Protein AF-A0A821Q6I7-F1 (afdb_monomer)

Mean predicted aligned error: 8.5 Å

Radius of gyration: 22.09 Å; Cα contacts (8 Å, |Δi|>4): 14; chains: 1; bounding box: 64×41×41 Å

Foldseek 3Di:
DDDDPDDDDDDPVRVVVVVVVVVVVVVVVCVVDPVSVVVVVVVVVVPVVVCVVVVVDDDCVRDDPVRVVVVVVVVVVVVVVVVVVVVVVVVVVVVVD

Solvent-accessible surface area (backbone atoms only — not comparable to full-atom values): 5737 Å² total; per-residue (Å²): 133,84,82,78,79,78,77,80,84,73,51,75,63,58,50,51,49,53,51,49,53,52,52,52,55,52,51,51,57,34,65,74,34,70,67,50,34,52,54,50,51,56,54,57,64,50,49,58,58,55,33,38,77,69,66,77,44,73,55,76,90,75,40,53,74,69,54,48,50,56,51,51,53,50,49,54,51,52,54,51,51,50,54,52,52,50,49,53,52,52,53,53,57,60,76,76,107

Structure (mmCIF, N/CA/C/O backbone):
data_AF-A0A821Q6I7-F1
#
_entry.id   AF-A0A821Q6I7-F1
#
loop_
_atom_site.group_PDB
_atom_site.id
_atom_site.type_symbol
_atom_site.label_atom_id
_atom_site.label_alt_id
_atom_site.label_comp_id
_atom_site.label_asym_id
_atom_site.label_entity_id
_atom_site.label_seq_id
_atom_site.pdbx_PDB_ins_code
_atom_site.Cartn_x
_atom_site.Cartn_y
_atom_site.Cartn_z
_atom_site.occupancy
_atom_site.B_iso_or_equiv
_atom_site.auth_seq_id
_atom_site.auth_comp_id
_atom_site.auth_asym_id
_atom_site.auth_atom_id
_atom_site.pdbx_PDB_model_num
ATOM 1 N N . MET A 1 1 ? 46.746 -13.603 -16.346 1.00 54.12 1 MET A N 1
ATOM 2 C CA . MET A 1 1 ? 45.362 -13.401 -15.854 1.00 54.12 1 MET A CA 1
ATOM 3 C C . MET A 1 1 ? 45.147 -11.918 -15.589 1.00 54.12 1 MET A C 1
ATOM 5 O O . MET A 1 1 ? 45.905 -11.350 -14.816 1.00 54.12 1 MET A O 1
ATOM 9 N N . LEU A 1 2 ? 44.180 -11.271 -16.249 1.00 63.78 2 LEU A N 1
ATOM 10 C CA . LEU A 1 2 ? 43.877 -9.855 -15.997 1.00 63.78 2 LEU A CA 1
ATOM 11 C C . LEU A 1 2 ? 43.203 -9.701 -14.621 1.00 63.78 2 LEU A C 1
ATOM 13 O O . LEU A 1 2 ? 42.296 -10.480 -14.313 1.00 63.78 2 LEU A O 1
ATOM 17 N N . PRO A 1 3 ? 43.601 -8.721 -13.791 1.00 64.19 3 PRO A N 1
ATOM 18 C CA . PRO A 1 3 ? 42.985 -8.524 -12.488 1.00 64.19 3 PRO A CA 1
ATOM 19 C C . PRO A 1 3 ? 41.506 -8.151 -12.656 1.00 64.19 3 PRO A C 1
ATOM 21 O O . PRO A 1 3 ? 41.152 -7.171 -13.314 1.00 64.19 3 PRO A O 1
ATOM 24 N N . SER A 1 4 ? 40.628 -8.951 -12.046 1.00 69.50 4 SER A N 1
ATOM 25 C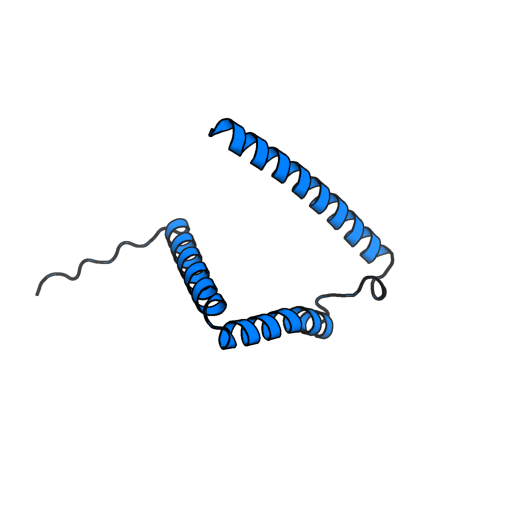 CA . SER A 1 4 ? 39.186 -8.700 -11.986 1.00 69.50 4 SER A CA 1
ATOM 26 C C . SER A 1 4 ? 38.924 -7.332 -11.347 1.00 69.50 4 SER A C 1
ATOM 28 O O . SER A 1 4 ? 39.133 -7.151 -10.144 1.00 69.50 4 SER A O 1
ATOM 30 N N . LYS A 1 5 ? 38.434 -6.366 -12.136 1.00 70.44 5 LYS A N 1
ATOM 31 C CA . LYS A 1 5 ? 38.051 -5.028 -11.658 1.00 70.44 5 LYS A CA 1
ATOM 32 C C . LYS A 1 5 ? 37.045 -5.160 -10.504 1.00 70.44 5 LYS A C 1
ATOM 34 O O . LYS A 1 5 ? 35.909 -5.591 -10.708 1.00 70.44 5 LYS A O 1
ATOM 39 N N . LYS A 1 6 ? 37.449 -4.787 -9.281 1.00 70.44 6 LYS A N 1
ATOM 40 C CA . LYS A 1 6 ? 36.558 -4.754 -8.108 1.00 70.44 6 LYS A CA 1
ATOM 41 C C . LYS A 1 6 ? 35.390 -3.805 -8.406 1.00 70.44 6 LYS A C 1
ATOM 43 O O . LYS A 1 6 ? 35.600 -2.627 -8.681 1.00 70.44 6 LYS A O 1
ATOM 48 N N . LYS A 1 7 ? 34.153 -4.314 -8.378 1.00 73.00 7 LYS A N 1
ATOM 49 C CA . LYS A 1 7 ? 32.948 -3.507 -8.635 1.00 73.00 7 LYS A CA 1
ATOM 50 C C . LYS A 1 7 ? 32.819 -2.414 -7.567 1.00 73.00 7 LYS A C 1
ATOM 52 O O . LYS A 1 7 ? 32.909 -2.708 -6.374 1.00 73.00 7 LYS A O 1
ATOM 57 N N . ARG A 1 8 ? 32.579 -1.167 -7.993 1.00 82.25 8 ARG A N 1
ATOM 58 C CA . ARG A 1 8 ? 32.328 -0.028 -7.094 1.00 82.25 8 ARG A CA 1
ATOM 59 C C . ARG A 1 8 ? 31.138 -0.340 -6.180 1.00 82.25 8 ARG A C 1
ATOM 61 O O . ARG A 1 8 ? 30.103 -0.811 -6.655 1.00 82.25 8 ARG A O 1
ATOM 68 N N . LYS A 1 9 ? 31.273 -0.062 -4.878 1.00 83.81 9 LYS A N 1
ATOM 69 C CA . LYS A 1 9 ? 30.138 -0.104 -3.945 1.00 83.81 9 LYS A CA 1
ATOM 70 C C . LYS A 1 9 ? 29.176 1.030 -4.311 1.00 83.81 9 LYS A C 1
ATOM 72 O O . LYS A 1 9 ? 29.592 2.181 -4.383 1.00 83.81 9 LYS A O 1
ATOM 77 N N . LEU A 1 10 ? 27.919 0.686 -4.583 1.00 83.62 10 LEU A N 1
ATOM 78 C CA . LEU A 1 10 ? 26.875 1.659 -4.908 1.00 83.62 10 LEU A CA 1
ATOM 79 C C . LEU A 1 10 ? 26.458 2.436 -3.654 1.00 83.62 10 LEU A C 1
ATOM 81 O O . LEU A 1 10 ? 26.430 1.877 -2.554 1.00 83.62 10 LEU A O 1
ATOM 85 N N . SER A 1 11 ? 26.090 3.702 -3.830 1.00 90.88 11 SER A N 1
ATOM 86 C CA . SER A 1 11 ? 25.513 4.522 -2.766 1.00 90.88 11 SER A CA 1
ATOM 87 C C . SER A 1 11 ? 24.113 4.022 -2.377 1.00 90.88 11 SER A C 1
ATOM 89 O O . SER A 1 11 ? 23.452 3.287 -3.119 1.00 90.88 11 SER A O 1
ATOM 91 N N . LYS A 1 12 ? 23.617 4.433 -1.201 1.00 92.06 12 LYS A N 1
ATOM 92 C CA . LYS A 1 12 ? 22.252 4.090 -0.755 1.00 92.06 12 LYS A CA 1
ATOM 93 C C . LYS A 1 12 ? 21.192 4.556 -1.761 1.00 92.06 12 LYS A C 1
ATOM 95 O O . LYS A 1 12 ? 20.239 3.822 -2.023 1.00 92.06 12 LYS A O 1
ATOM 100 N N . GLU A 1 13 ? 21.381 5.739 -2.339 1.00 92.69 13 GLU A N 1
ATOM 101 C CA . GLU A 1 13 ? 20.471 6.331 -3.324 1.00 92.69 13 GLU A CA 1
ATOM 102 C C . GLU A 1 13 ? 20.508 5.582 -4.656 1.00 92.69 13 GLU A C 1
ATOM 104 O O . GLU A 1 13 ? 19.458 5.239 -5.197 1.00 92.69 13 GLU A O 1
ATOM 109 N N . GLU A 1 14 ? 21.700 5.221 -5.140 1.00 90.75 14 GLU A N 1
ATOM 110 C CA . GLU A 1 14 ? 21.862 4.420 -6.359 1.00 90.75 14 GLU A CA 1
ATOM 111 C C . GLU A 1 14 ? 21.195 3.041 -6.210 1.00 90.75 14 GLU A C 1
ATOM 113 O O . GLU A 1 14 ? 20.502 2.560 -7.113 1.00 90.75 14 GLU A O 1
ATOM 118 N N . ILE A 1 15 ? 21.344 2.407 -5.041 1.00 92.50 15 ILE A N 1
ATOM 119 C CA . ILE A 1 15 ? 20.677 1.137 -4.725 1.00 92.50 15 ILE A CA 1
ATOM 120 C C . ILE A 1 15 ? 19.155 1.315 -4.716 1.00 92.50 15 ILE A C 1
ATOM 122 O O . ILE A 1 15 ? 18.434 0.482 -5.276 1.00 92.50 15 ILE A O 1
ATOM 126 N N . ALA A 1 16 ? 18.652 2.377 -4.084 1.00 94.19 16 ALA A N 1
ATOM 127 C CA . ALA A 1 16 ? 17.223 2.666 -4.029 1.00 94.19 16 ALA A CA 1
ATOM 128 C C . ALA A 1 16 ? 16.642 2.911 -5.430 1.00 94.19 16 ALA A C 1
ATOM 130 O O . ALA A 1 16 ? 15.597 2.345 -5.769 1.00 94.19 16 ALA A O 1
ATOM 131 N N . LEU A 1 17 ? 17.348 3.668 -6.273 1.00 94.38 17 LEU A N 1
ATOM 132 C CA . LEU A 1 17 ? 16.962 3.922 -7.657 1.00 94.38 17 LEU A CA 1
ATOM 133 C C . LEU A 1 17 ? 16.905 2.621 -8.462 1.00 94.38 17 LEU A C 1
ATOM 135 O O . LEU A 1 17 ? 15.892 2.337 -9.104 1.00 94.38 17 LEU A O 1
ATOM 139 N N . LYS A 1 18 ? 17.933 1.772 -8.358 1.00 94.25 18 LYS A N 1
ATOM 140 C CA . LYS A 1 18 ? 17.968 0.472 -9.040 1.00 94.25 18 LYS A CA 1
ATOM 141 C C . LYS A 1 18 ? 16.804 -0.429 -8.619 1.00 94.25 18 LYS A C 1
ATOM 143 O O . LYS A 1 18 ? 16.160 -1.046 -9.469 1.00 94.25 18 LYS A O 1
ATOM 148 N N . LYS A 1 19 ? 16.484 -0.469 -7.319 1.00 95.19 19 LYS A N 1
ATOM 149 C CA . LY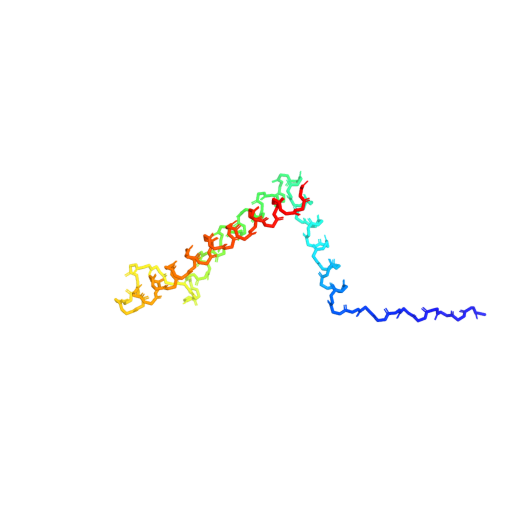S A 1 19 ? 15.318 -1.202 -6.792 1.00 95.19 19 LYS A CA 1
ATOM 150 C C . LYS A 1 19 ? 13.999 -0.639 -7.328 1.00 95.19 19 LYS A C 1
ATOM 152 O O . LYS A 1 19 ? 13.118 -1.411 -7.700 1.00 95.19 19 LYS A O 1
ATOM 157 N N . SER A 1 20 ? 13.872 0.685 -7.401 1.00 95.06 20 SER A N 1
ATOM 158 C CA . SER A 1 20 ? 12.690 1.366 -7.942 1.00 95.06 20 SER A CA 1
ATOM 159 C C . SER A 1 20 ? 12.475 1.045 -9.424 1.00 95.06 20 SER A C 1
ATOM 161 O O . SER A 1 20 ? 11.377 0.648 -9.815 1.00 95.06 20 SER A O 1
ATOM 163 N N . ILE A 1 21 ? 13.530 1.125 -10.241 1.00 96.25 21 ILE A N 1
ATOM 164 C CA . ILE A 1 21 ? 13.482 0.795 -11.673 1.00 96.25 21 ILE A CA 1
ATOM 165 C C . ILE A 1 21 ? 13.071 -0.668 -11.874 1.00 96.25 21 ILE A C 1
ATOM 167 O O . ILE A 1 21 ? 12.146 -0.948 -12.636 1.00 96.25 21 ILE A O 1
ATOM 171 N N . ALA A 1 22 ? 13.683 -1.599 -11.136 1.00 96.69 22 ALA A N 1
ATOM 172 C CA . ALA A 1 22 ? 13.329 -3.016 -11.208 1.00 96.69 22 ALA A CA 1
ATOM 173 C C . ALA A 1 22 ? 11.864 -3.275 -10.807 1.00 96.69 22 ALA A C 1
ATOM 175 O O . ALA A 1 22 ? 11.163 -4.051 -11.459 1.00 96.69 22 ALA A O 1
ATOM 176 N N . ALA A 1 23 ? 11.369 -2.595 -9.767 1.00 95.75 23 ALA A N 1
ATOM 177 C CA . ALA A 1 23 ? 9.975 -2.697 -9.343 1.00 95.75 23 ALA A CA 1
ATOM 178 C C . ALA A 1 23 ? 9.000 -2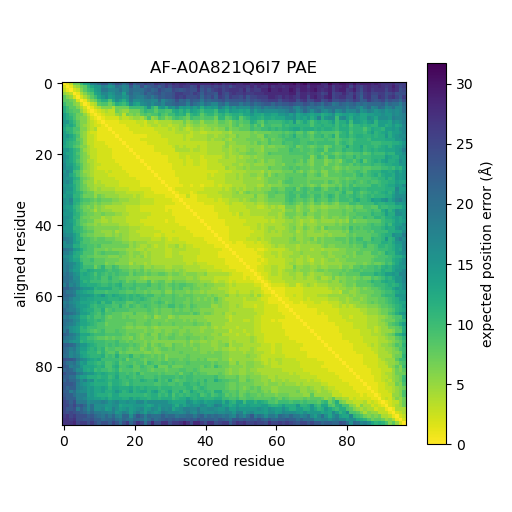.173 -10.411 1.00 95.75 23 ALA A C 1
ATOM 180 O O . ALA A 1 23 ? 7.980 -2.817 -10.668 1.00 95.75 23 ALA A O 1
ATOM 181 N N . LYS A 1 24 ? 9.325 -1.048 -11.064 1.00 96.12 24 LYS A N 1
ATOM 182 C CA . LYS A 1 24 ? 8.543 -0.502 -12.185 1.00 96.12 24 LYS A CA 1
ATOM 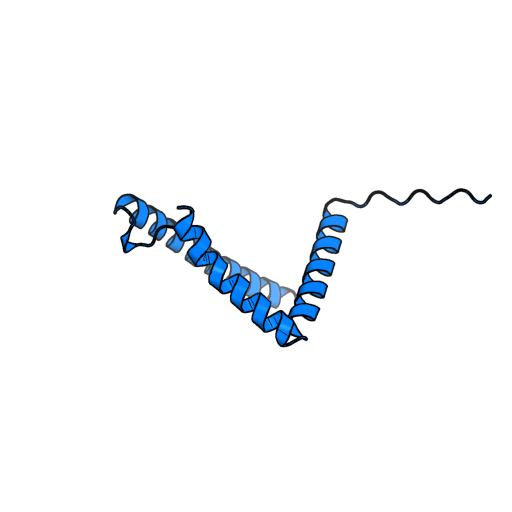183 C C . LYS A 1 24 ? 8.507 -1.476 -13.360 1.00 96.12 24 LYS A C 1
ATOM 185 O O . LYS A 1 24 ? 7.422 -1.796 -13.836 1.00 96.12 24 LYS A O 1
ATOM 190 N N . ALA A 1 25 ? 9.660 -2.009 -13.762 1.00 96.38 25 ALA A N 1
ATOM 191 C CA . ALA A 1 25 ? 9.752 -2.989 -14.843 1.00 96.38 25 ALA A CA 1
ATOM 192 C C . ALA A 1 25 ? 8.920 -4.248 -14.547 1.00 96.38 25 ALA A C 1
ATOM 194 O O . ALA A 1 25 ? 8.178 -4.719 -15.407 1.00 96.38 25 ALA A O 1
ATOM 195 N N . ARG A 1 26 ? 8.964 -4.761 -13.309 1.00 96.38 26 ARG A N 1
ATOM 196 C CA . ARG A 1 26 ? 8.121 -5.892 -12.890 1.00 96.38 26 ARG A CA 1
ATOM 197 C C . ARG A 1 26 ? 6.633 -5.567 -12.999 1.00 96.38 26 ARG A C 1
ATOM 199 O O . ARG A 1 26 ? 5.861 -6.402 -13.457 1.00 96.38 26 ARG A O 1
ATOM 206 N N . LEU A 1 27 ? 6.224 -4.375 -12.567 1.00 94.00 27 LEU A N 1
ATOM 207 C CA . LEU A 1 27 ? 4.823 -3.963 -12.626 1.00 94.00 27 LEU A CA 1
ATOM 208 C C . LEU A 1 27 ? 4.329 -3.834 -14.071 1.00 94.00 27 LEU A C 1
ATOM 210 O O . LEU A 1 27 ? 3.198 -4.216 -14.345 1.00 94.00 27 LEU A O 1
ATOM 214 N N . ILE A 1 28 ? 5.169 -3.333 -14.981 1.00 95.94 28 ILE A N 1
ATOM 215 C CA . ILE A 1 28 ? 4.852 -3.258 -16.414 1.00 95.94 28 ILE A CA 1
ATOM 216 C C . ILE A 1 28 ? 4.581 -4.662 -16.963 1.00 95.94 28 ILE A C 1
ATOM 218 O O . ILE A 1 28 ? 3.521 -4.874 -17.537 1.00 95.94 28 ILE A O 1
ATOM 222 N N . LYS A 1 29 ? 5.461 -5.634 -16.678 1.00 96.00 29 LYS A N 1
ATOM 223 C CA . LYS A 1 29 ? 5.272 -7.039 -17.092 1.00 96.00 29 LYS A CA 1
ATOM 224 C C . LYS A 1 29 ? 3.974 -7.655 -16.560 1.00 96.00 29 LYS A C 1
ATOM 226 O O . LYS A 1 29 ? 3.274 -8.350 -17.281 1.00 96.00 29 LYS A O 1
ATOM 231 N N . ILE A 1 30 ? 3.633 -7.384 -15.298 1.00 94.88 30 ILE A N 1
ATOM 232 C CA . ILE A 1 30 ? 2.378 -7.870 -14.697 1.00 94.88 30 ILE A CA 1
ATOM 233 C C . ILE A 1 30 ? 1.159 -7.240 -15.377 1.00 94.88 30 ILE A C 1
ATOM 235 O O . ILE A 1 30 ? 0.130 -7.889 -15.500 1.00 94.88 30 ILE A O 1
ATOM 239 N N . LYS A 1 31 ? 1.246 -5.966 -15.773 1.00 92.94 31 LYS A N 1
ATOM 240 C CA . LYS A 1 31 ? 0.135 -5.252 -16.411 1.00 92.94 31 LYS A CA 1
ATOM 241 C C . LYS A 1 31 ? -0.066 -5.637 -17.874 1.00 92.94 31 LYS A C 1
ATOM 243 O O . LYS A 1 31 ? -1.194 -5.536 -18.338 1.00 92.94 31 LYS A O 1
ATOM 248 N N . SER A 1 32 ? 0.997 -6.025 -18.578 1.00 96.12 32 SER A N 1
ATOM 249 C CA . SER A 1 32 ? 0.921 -6.419 -19.988 1.00 96.12 32 SER A CA 1
ATOM 250 C C . SER A 1 32 ? 0.307 -7.804 -20.195 1.00 96.12 32 SER A C 1
ATOM 252 O O . SER A 1 32 ? -0.262 -8.050 -21.249 1.00 96.12 32 SER A O 1
ATOM 254 N N . ASP A 1 33 ? 0.413 -8.701 -19.212 1.00 96.25 33 ASP A N 1
ATOM 255 C CA . ASP A 1 33 ? -0.142 -10.056 -19.283 1.00 96.25 33 ASP A CA 1
ATOM 256 C C . ASP A 1 33 ? -1.505 -10.128 -18.557 1.00 96.25 33 ASP A C 1
ATOM 258 O O . ASP A 1 33 ? -1.578 -9.838 -17.356 1.00 96.25 33 ASP A O 1
ATOM 262 N N . PRO A 1 34 ? -2.597 -10.526 -19.241 1.00 95.31 34 PRO A N 1
ATOM 263 C CA . PRO A 1 34 ? -3.933 -10.572 -18.648 1.00 95.31 34 PRO A CA 1
ATOM 264 C C . PRO A 1 34 ? -4.064 -11.590 -17.503 1.00 95.31 34 PRO A C 1
ATOM 266 O O . PRO A 1 34 ? -4.782 -11.330 -16.531 1.00 95.31 34 PRO A O 1
ATOM 269 N N . VAL A 1 35 ? -3.353 -12.719 -17.565 1.00 96.56 35 VAL A N 1
ATOM 270 C CA . VAL A 1 35 ? -3.375 -13.761 -16.529 1.00 96.56 35 VAL A CA 1
ATOM 271 C C . VAL A 1 35 ? -2.669 -13.254 -15.276 1.00 96.56 35 VAL A C 1
ATOM 273 O O . VAL A 1 35 ? -3.229 -13.307 -14.173 1.00 96.56 35 VAL A O 1
ATOM 276 N N . LEU A 1 36 ? -1.470 -12.686 -15.435 1.00 95.50 36 LEU A N 1
ATOM 277 C CA . LEU A 1 36 ? -0.721 -12.108 -14.316 1.00 95.50 36 LEU A CA 1
ATOM 278 C C . LEU A 1 36 ? -1.458 -10.918 -13.698 1.00 95.50 36 LEU A C 1
ATOM 280 O O . LEU A 1 36 ? -1.477 -10.770 -12.471 1.00 95.50 36 LEU A O 1
ATOM 284 N N . LEU A 1 37 ? -2.114 -10.093 -14.515 1.00 95.81 37 LEU A N 1
ATOM 285 C CA . LEU A 1 37 ? -2.920 -8.976 -14.038 1.00 95.81 37 LEU A CA 1
ATOM 286 C C . LEU A 1 37 ? -4.098 -9.455 -13.182 1.00 95.81 37 LEU A C 1
ATOM 288 O O . LEU A 1 37 ? -4.351 -8.890 -12.113 1.00 95.81 37 LEU A O 1
ATOM 292 N N . ALA A 1 38 ? -4.808 -10.497 -13.618 1.00 96.00 38 ALA A N 1
ATOM 293 C CA . ALA A 1 38 ? -5.917 -11.071 -12.863 1.00 96.00 38 ALA A CA 1
ATOM 294 C C . ALA A 1 38 ? -5.448 -11.630 -11.508 1.00 96.00 38 ALA A C 1
ATOM 296 O O . ALA A 1 38 ? -6.053 -11.339 -10.471 1.00 96.00 38 ALA A O 1
ATOM 297 N N . GLN A 1 39 ? -4.331 -12.364 -11.488 1.00 95.69 39 GLN A N 1
ATOM 298 C CA . GLN A 1 39 ? -3.720 -12.863 -10.251 1.00 95.69 39 GLN A CA 1
ATOM 299 C C . GLN A 1 39 ? -3.293 -11.721 -9.320 1.00 95.69 39 GLN A C 1
ATOM 301 O O . GLN A 1 39 ? -3.545 -11.763 -8.112 1.00 95.69 39 GLN A O 1
ATOM 306 N N . TYR A 1 40 ? -2.684 -10.672 -9.874 1.00 95.12 40 TYR A N 1
ATOM 307 C CA . TYR A 1 40 ? -2.268 -9.497 -9.118 1.00 95.12 40 TYR A CA 1
ATOM 308 C C . TYR A 1 40 ? -3.461 -8.787 -8.467 1.00 95.12 40 TYR A C 1
ATOM 310 O O . TYR A 1 40 ? -3.427 -8.516 -7.266 1.00 95.12 40 TYR A O 1
ATOM 318 N N . LYS A 1 41 ? -4.546 -8.557 -9.219 1.00 94.62 41 LYS A N 1
ATOM 319 C CA . LYS A 1 41 ? -5.784 -7.959 -8.693 1.00 94.62 41 LYS A CA 1
ATOM 320 C C . LYS A 1 41 ? -6.380 -8.796 -7.562 1.00 94.62 41 LYS A C 1
ATOM 322 O O . LYS A 1 41 ? -6.640 -8.246 -6.495 1.00 94.62 41 LYS A O 1
ATOM 327 N N . LYS A 1 42 ? -6.518 -10.117 -7.751 1.00 95.25 42 LYS A N 1
ATOM 328 C CA . LYS A 1 42 ? -6.993 -11.041 -6.700 1.00 95.25 42 LYS A CA 1
ATOM 329 C C . LYS A 1 42 ? -6.126 -10.959 -5.439 1.00 95.25 42 LYS A C 1
ATOM 331 O O . LYS A 1 42 ? -6.629 -10.933 -4.321 1.00 95.25 42 LYS A O 1
ATOM 336 N N . LYS A 1 43 ? -4.804 -10.876 -5.595 1.00 94.44 43 LYS A N 1
ATOM 337 C CA . LYS A 1 43 ? -3.890 -10.729 -4.457 1.00 94.44 43 LYS A CA 1
ATOM 338 C C . LYS A 1 43 ? -4.081 -9.401 -3.722 1.00 94.44 43 LYS A C 1
ATOM 340 O O . LYS A 1 43 ? -4.037 -9.391 -2.493 1.00 94.44 43 LYS A O 1
ATOM 345 N N . GLU A 1 44 ? -4.262 -8.293 -4.441 1.00 93.88 44 GLU A N 1
ATOM 346 C CA . GLU A 1 44 ? -4.497 -6.979 -3.830 1.00 93.88 44 GLU A CA 1
ATOM 347 C C . GLU A 1 44 ? -5.835 -6.923 -3.083 1.00 93.88 44 GLU A C 1
ATOM 349 O O . GLU A 1 44 ? -5.858 -6.440 -1.950 1.00 93.88 44 GLU A O 1
ATOM 354 N N . THR A 1 45 ? -6.918 -7.470 -3.646 1.00 93.69 45 THR A N 1
ATOM 355 C CA . THR A 1 45 ? -8.230 -7.489 -2.976 1.00 93.69 45 THR A CA 1
ATOM 356 C C . THR A 1 45 ? -8.184 -8.286 -1.672 1.00 93.69 45 THR A C 1
ATOM 358 O O . THR A 1 45 ? -8.699 -7.824 -0.657 1.00 93.69 45 THR A O 1
ATOM 361 N N . LEU A 1 46 ? -7.465 -9.414 -1.643 1.00 94.94 46 LEU A N 1
ATOM 362 C CA . LEU A 1 46 ? -7.286 -10.244 -0.445 1.00 94.94 46 LEU A CA 1
ATOM 363 C C . LEU A 1 46 ? -6.406 -9.611 0.646 1.00 94.94 46 LEU A C 1
ATOM 365 O O . LEU A 1 46 ? -6.431 -10.069 1.790 1.00 94.94 46 LEU A O 1
ATOM 369 N N . LYS A 1 47 ? -5.619 -8.564 0.356 1.00 93.88 47 LYS A N 1
ATOM 370 C CA . LYS A 1 47 ? -4.760 -7.940 1.382 1.00 93.88 47 LYS A CA 1
ATOM 371 C C . LYS A 1 47 ? -5.559 -7.295 2.502 1.00 93.88 47 LYS A C 1
ATOM 373 O O . LYS A 1 47 ? -5.115 -7.333 3.649 1.00 93.88 47 LYS A O 1
ATOM 378 N N . TYR A 1 48 ? -6.663 -6.628 2.171 1.00 89.50 48 TYR A N 1
ATOM 379 C CA . TYR A 1 48 ? -7.441 -5.898 3.165 1.00 89.50 48 TYR A CA 1
ATOM 380 C C . TYR A 1 48 ? -8.166 -6.855 4.128 1.00 89.50 48 TYR A C 1
ATOM 382 O O . TYR A 1 48 ? -7.928 -6.714 5.328 1.00 89.50 48 TYR A O 1
ATOM 390 N N . PRO A 1 49 ? -8.910 -7.883 3.661 1.00 92.88 49 PRO A N 1
ATOM 391 C CA . PRO A 1 49 ? -9.478 -8.925 4.523 1.00 92.88 49 PRO A CA 1
ATOM 392 C C . PRO A 1 49 ? -8.440 -9.580 5.439 1.00 92.88 49 PRO A C 1
ATOM 394 O O . PRO A 1 49 ? -8.605 -9.550 6.653 1.00 92.88 49 PRO A O 1
ATOM 397 N N . LYS A 1 50 ? -7.287 -10.005 4.900 1.00 94.75 50 LYS A N 1
ATOM 398 C CA . LYS A 1 50 ? -6.199 -10.604 5.699 1.00 94.75 50 LYS A CA 1
ATOM 399 C C . LYS A 1 50 ? -5.677 -9.693 6.813 1.00 94.75 50 LYS A C 1
ATOM 401 O O . LYS A 1 50 ? -5.208 -10.170 7.841 1.00 94.75 50 LYS A O 1
ATOM 406 N N . LYS A 1 51 ? -5.697 -8.370 6.621 1.00 93.50 51 LYS A N 1
ATOM 407 C CA . LYS A 1 51 ? -5.308 -7.414 7.673 1.00 93.50 51 LYS A CA 1
ATOM 408 C C . LYS A 1 51 ? -6.381 -7.262 8.745 1.00 93.50 51 LYS A C 1
ATOM 410 O O . LYS A 1 51 ? -6.019 -6.993 9.887 1.00 93.50 51 LYS A O 1
ATOM 415 N N . LYS A 1 52 ? -7.657 -7.406 8.383 1.00 91.31 52 LYS A N 1
ATOM 416 C CA . LYS A 1 52 ? -8.766 -7.426 9.343 1.00 91.31 52 LYS A CA 1
ATOM 417 C C . LYS A 1 52 ? -8.714 -8.699 10.183 1.00 91.31 52 LYS A C 1
ATOM 419 O O . LYS A 1 52 ? -8.703 -8.593 11.399 1.00 91.31 52 LYS A O 1
ATOM 424 N N . GLU A 1 53 ? -8.552 -9.859 9.541 1.00 92.00 53 GLU A N 1
ATOM 425 C CA . GLU A 1 53 ? -8.392 -11.163 10.211 1.00 92.00 53 GLU A CA 1
ATOM 426 C C . GLU A 1 53 ? -7.238 -11.151 11.222 1.00 92.00 53 GLU A C 1
ATOM 428 O O . GLU A 1 53 ? -7.377 -11.623 12.341 1.00 92.00 53 GLU A O 1
ATOM 433 N N . LYS A 1 54 ? -6.106 -10.530 10.869 1.00 94.38 54 LYS A N 1
ATOM 434 C CA . LYS A 1 54 ? -4.950 -10.374 11.771 1.00 94.38 54 LYS A CA 1
ATOM 435 C C . LYS A 1 54 ? -5.118 -9.295 12.853 1.00 94.38 54 LYS A C 1
ATOM 437 O O . LYS A 1 54 ? -4.143 -8.981 13.530 1.00 94.38 54 LYS A O 1
ATOM 442 N N . GLY A 1 55 ? -6.269 -8.628 12.949 1.00 88.38 55 GLY A N 1
ATOM 443 C CA . GLY A 1 55 ? -6.508 -7.529 13.896 1.00 88.38 55 GLY A CA 1
ATOM 444 C C . GLY A 1 55 ? -5.728 -6.235 13.611 1.00 88.38 55 GLY A C 1
ATOM 445 O O . GLY A 1 55 ? -5.781 -5.287 14.389 1.00 88.38 55 GLY A O 1
ATOM 446 N N . GLN A 1 56 ? -5.020 -6.140 12.480 1.00 89.94 56 GLN A N 1
ATOM 447 C CA . GLN A 1 56 ? -4.228 -4.955 12.112 1.00 89.94 56 GLN A CA 1
ATOM 448 C C . GLN A 1 56 ? -5.095 -3.790 11.612 1.00 89.94 56 GLN A C 1
ATOM 450 O O . GLN A 1 56 ? -4.615 -2.661 11.466 1.00 89.94 56 GLN A O 1
ATOM 455 N N . ARG A 1 57 ? -6.356 -4.061 11.262 1.00 89.31 57 ARG A N 1
ATOM 456 C CA . ARG A 1 57 ? -7.335 -3.076 10.793 1.00 89.31 57 ARG A CA 1
ATOM 457 C C . ARG A 1 57 ? -8.690 -3.374 11.427 1.00 89.31 57 ARG A C 1
ATOM 459 O O . ARG A 1 57 ? -9.196 -4.475 11.267 1.00 89.31 57 ARG A O 1
ATOM 466 N N . LYS A 1 58 ? -9.282 -2.367 12.068 1.00 89.94 58 LYS A N 1
ATOM 467 C CA . LYS A 1 58 ? -10.674 -2.377 12.542 1.00 89.94 58 LYS A CA 1
ATOM 468 C C . LYS A 1 58 ? -11.562 -1.603 11.568 1.00 89.94 58 LYS A C 1
ATOM 470 O O . LYS A 1 58 ? -11.082 -0.628 10.973 1.00 89.94 58 LYS A O 1
ATOM 475 N N . CYS A 1 59 ? -12.825 -2.001 11.394 1.00 89.19 59 CYS A N 1
ATOM 476 C CA . CYS A 1 59 ? -13.801 -1.112 10.758 1.00 89.19 59 CYS A CA 1
ATOM 477 C C . CYS A 1 59 ? -14.150 0.019 11.719 1.00 89.19 59 CYS A C 1
ATOM 479 O O . CYS A 1 59 ? -13.953 -0.100 12.920 1.00 89.19 59 CYS A O 1
ATOM 481 N N . ILE A 1 60 ? -14.710 1.108 11.199 1.00 88.50 60 ILE A N 1
ATOM 482 C CA . ILE A 1 60 ? -15.177 2.226 12.032 1.00 88.50 60 ILE A CA 1
ATOM 483 C C . ILE A 1 60 ? -16.268 1.757 13.004 1.00 88.50 60 ILE A C 1
ATOM 485 O O . ILE A 1 60 ? -16.270 2.183 14.153 1.00 88.50 60 ILE A O 1
ATOM 489 N N . GLN A 1 61 ? -17.139 0.850 12.553 1.00 89.94 61 GLN A N 1
ATOM 490 C CA . GLN A 1 61 ? -18.179 0.221 13.373 1.00 89.94 61 GLN A CA 1
ATOM 491 C C . GLN A 1 61 ? -17.587 -0.542 14.571 1.00 89.94 61 GLN A C 1
ATOM 493 O O . GLN A 1 61 ? -18.148 -0.488 15.656 1.00 89.94 61 GLN A O 1
ATOM 498 N N . ASP A 1 62 ? -16.408 -1.151 14.398 1.00 90.75 62 ASP A N 1
ATOM 499 C CA . ASP A 1 62 ? -15.707 -1.919 15.439 1.00 90.75 62 ASP A CA 1
ATOM 500 C C . ASP A 1 62 ? -14.758 -1.049 16.293 1.00 90.75 62 ASP A C 1
ATOM 502 O O . ASP A 1 62 ? -14.026 -1.557 17.146 1.00 90.75 62 ASP A O 1
ATOM 506 N N . MET A 1 63 ? -14.673 0.257 16.016 1.00 95.31 63 MET A N 1
ATOM 507 C CA . MET A 1 63 ? -13.815 1.183 16.757 1.00 95.31 63 MET A CA 1
ATOM 508 C C . MET A 1 63 ? -14.568 1.797 17.930 1.00 95.31 63 MET A C 1
ATOM 510 O O . MET A 1 63 ? -15.706 2.240 17.798 1.00 95.31 63 MET A O 1
ATOM 514 N N . THR A 1 64 ? -13.868 1.964 19.049 1.00 95.94 64 THR A N 1
ATOM 515 C CA . THR A 1 64 ? -14.367 2.777 20.166 1.00 95.94 64 THR A CA 1
ATOM 516 C C . THR A 1 64 ? -14.493 4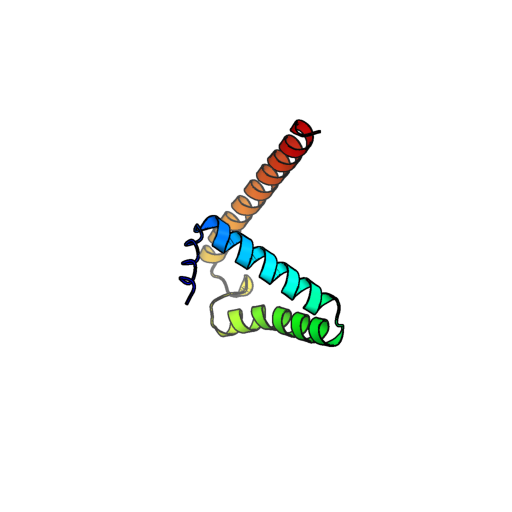.255 19.756 1.00 95.94 64 THR A C 1
ATOM 518 O O . THR A 1 64 ? -13.732 4.723 18.898 1.00 95.94 64 THR A O 1
ATOM 521 N N . PRO A 1 65 ? -15.352 5.059 20.413 1.00 96.75 65 PRO A N 1
ATOM 522 C CA . PRO A 1 65 ? -15.471 6.493 20.120 1.00 96.75 65 PRO A CA 1
ATOM 523 C C . PRO A 1 65 ? -14.129 7.247 20.168 1.00 96.75 65 PRO A C 1
ATOM 525 O O . PRO A 1 65 ? -13.854 8.130 19.351 1.00 96.75 65 PRO A O 1
ATOM 528 N N . ARG A 1 66 ? -13.228 6.852 21.080 1.00 96.56 66 ARG A N 1
ATOM 529 C CA . ARG A 1 66 ? -11.880 7.429 21.197 1.00 96.56 66 ARG A CA 1
ATOM 530 C C . ARG A 1 66 ? -10.990 7.087 19.998 1.00 96.56 66 ARG A C 1
ATOM 532 O O . ARG A 1 66 ? -10.259 7.952 19.511 1.00 96.56 66 ARG A O 1
ATOM 539 N N . GLU A 1 67 ? -11.038 5.849 19.508 1.00 94.44 67 GLU A N 1
ATOM 540 C CA . GLU A 1 67 ? -10.324 5.426 18.295 1.00 94.44 67 GLU A CA 1
ATOM 541 C C . GLU A 1 67 ? -10.878 6.120 17.043 1.00 94.44 67 GLU A C 1
ATOM 543 O O . GLU A 1 67 ? -10.099 6.580 16.199 1.00 94.44 67 GLU A O 1
ATOM 548 N N . GLN A 1 68 ? -12.203 6.266 16.942 1.00 95.94 68 GLN A N 1
ATOM 549 C CA . GLN A 1 68 ? -12.850 6.997 15.851 1.00 95.94 68 GLN A CA 1
ATOM 550 C C . GLN A 1 68 ? -12.408 8.464 15.823 1.00 95.94 68 GLN A C 1
ATOM 552 O O . GLN A 1 68 ? -12.022 8.969 14.764 1.00 95.94 68 GLN A O 1
ATOM 557 N N . ARG A 1 69 ? -12.369 9.137 16.984 1.00 96.56 69 ARG A N 1
ATOM 558 C CA . ARG A 1 69 ? -11.863 10.514 17.103 1.00 96.56 69 ARG A CA 1
ATOM 559 C C . ARG A 1 69 ? -10.421 10.634 16.608 1.00 96.56 69 ARG A C 1
ATOM 561 O O . ARG A 1 69 ? -10.152 11.446 15.723 1.00 96.56 69 ARG A O 1
ATOM 568 N N . LYS A 1 70 ? -9.513 9.783 17.100 1.00 96.12 70 LYS A N 1
ATOM 569 C CA . LYS A 1 70 ? -8.104 9.761 16.655 1.00 96.12 70 LYS A CA 1
ATOM 570 C C . LYS A 1 70 ? -7.979 9.508 15.150 1.00 96.12 70 LYS A C 1
ATOM 572 O O . LYS A 1 70 ? -7.131 10.099 14.481 1.00 96.12 70 LYS A O 1
ATOM 577 N N . THR A 1 71 ? -8.813 8.629 14.599 1.00 94.75 71 THR A N 1
ATOM 578 C CA . THR A 1 71 ? -8.830 8.328 13.160 1.00 94.75 71 THR A CA 1
ATOM 579 C C . THR A 1 71 ? -9.286 9.541 12.352 1.00 94.75 71 THR A C 1
ATOM 581 O O . THR A 1 71 ? -8.627 9.906 11.378 1.00 94.75 71 THR A O 1
ATOM 584 N N . ARG A 1 72 ? -10.341 10.233 12.797 1.00 95.69 72 ARG A N 1
ATOM 585 C CA . ARG A 1 72 ? -10.839 11.466 12.174 1.00 95.69 72 ARG A CA 1
ATOM 586 C C . ARG A 1 72 ? -9.799 12.590 12.209 1.00 95.69 72 ARG A C 1
ATOM 588 O O . ARG A 1 72 ? -9.620 13.278 11.208 1.00 95.69 72 ARG A O 1
ATOM 595 N N . GLU A 1 73 ? -9.081 12.760 13.316 1.00 97.19 73 GLU A N 1
ATOM 596 C CA . GLU A 1 73 ? -7.978 13.728 13.424 1.00 97.19 73 GLU A CA 1
ATOM 597 C C . GLU A 1 73 ? -6.859 13.427 12.416 1.00 97.19 73 GLU A C 1
ATOM 599 O O . GLU A 1 73 ? -6.426 14.318 11.678 1.00 97.19 73 GLU A O 1
ATOM 604 N N . LYS A 1 74 ? -6.450 12.156 12.297 1.00 96.06 74 LYS A N 1
ATOM 605 C CA . LYS A 1 74 ? -5.488 11.728 11.268 1.00 96.06 74 LYS A CA 1
ATOM 606 C C . LYS A 1 74 ? -5.995 12.028 9.859 1.00 96.06 74 LYS A C 1
ATOM 608 O O . LYS A 1 74 ? -5.231 12.532 9.041 1.00 96.06 74 LYS A O 1
ATOM 613 N N . TRP A 1 75 ? -7.270 11.764 9.572 1.00 95.69 75 TRP A N 1
ATOM 614 C CA . TRP A 1 75 ? -7.864 12.053 8.263 1.00 95.69 75 TRP A CA 1
ATOM 615 C C . TRP A 1 75 ? -7.857 13.541 7.930 1.00 95.69 75 TRP A C 1
ATOM 617 O O . TRP A 1 75 ? -7.466 13.906 6.822 1.00 95.69 75 TRP A O 1
ATOM 627 N N . LYS A 1 76 ? -8.213 14.406 8.889 1.00 97.19 76 LYS A N 1
ATOM 628 C CA . LYS A 1 76 ? -8.124 15.864 8.720 1.00 97.19 76 LYS A CA 1
ATOM 629 C C . LYS A 1 76 ? -6.694 16.288 8.384 1.00 97.19 76 LYS A C 1
ATOM 631 O O . LYS A 1 76 ? -6.485 17.007 7.408 1.00 97.19 76 LYS A O 1
ATOM 636 N N . LYS A 1 77 ? -5.706 15.778 9.129 1.00 97.44 77 LYS A N 1
ATOM 637 C CA . LYS A 1 77 ? -4.282 16.056 8.884 1.00 97.44 77 LYS A CA 1
ATOM 638 C C . LYS A 1 77 ? -3.836 15.592 7.496 1.00 97.44 77 LYS A C 1
ATOM 640 O O . LYS A 1 77 ? -3.225 16.362 6.763 1.00 97.44 77 LYS A O 1
ATOM 645 N N . TYR A 1 78 ? -4.159 14.359 7.107 1.00 96.31 78 TYR A N 1
ATOM 646 C CA . TYR A 1 78 ? -3.781 13.826 5.795 1.00 96.31 78 TYR A CA 1
ATOM 647 C C . TYR A 1 78 ? -4.446 14.576 4.641 1.00 96.31 78 TYR A C 1
ATOM 649 O O . TYR A 1 78 ? -3.780 14.856 3.649 1.00 96.31 78 TYR A O 1
ATOM 657 N N . SER A 1 79 ? -5.720 14.945 4.783 1.00 96.50 79 SER A N 1
ATOM 658 C CA . SER A 1 79 ? -6.441 15.744 3.789 1.00 96.50 79 SER A CA 1
ATOM 659 C C . SER A 1 79 ? -5.813 17.130 3.619 1.00 96.50 79 SER A C 1
ATOM 661 O O . SER A 1 79 ? -5.541 17.552 2.495 1.00 96.50 79 SER A O 1
ATOM 663 N N . SER A 1 80 ? -5.493 17.806 4.727 1.00 96.50 80 SER A N 1
ATOM 664 C CA . SER A 1 80 ? -4.799 19.098 4.698 1.00 96.50 80 SER A CA 1
ATOM 665 C C . SER A 1 80 ? -3.432 18.991 4.014 1.00 96.50 80 SER A C 1
ATOM 667 O O . SER A 1 80 ? -3.170 19.686 3.031 1.00 96.50 80 SER A O 1
ATOM 669 N N . ASN A 1 81 ? -2.601 18.036 4.445 1.00 96.56 81 ASN A N 1
ATOM 670 C CA . ASN A 1 81 ? -1.279 17.805 3.861 1.00 96.56 81 ASN A CA 1
ATOM 671 C C . ASN A 1 81 ? -1.355 17.483 2.365 1.00 96.56 81 ASN A C 1
ATOM 673 O O . ASN A 1 81 ? -0.524 17.950 1.592 1.00 96.56 81 ASN A O 1
ATOM 677 N N . TYR A 1 82 ? -2.348 16.699 1.940 1.00 94.38 82 TYR A N 1
ATOM 678 C CA . TYR A 1 82 ? -2.559 16.404 0.528 1.00 94.38 82 TYR A CA 1
ATOM 679 C C . TYR A 1 82 ? -2.824 17.681 -0.277 1.00 94.38 82 TYR A C 1
ATOM 681 O O . TYR A 1 82 ? -2.178 17.890 -1.300 1.00 94.38 82 TYR A O 1
ATOM 689 N N . ARG A 1 83 ? -3.715 18.560 0.201 1.00 93.12 83 ARG A N 1
ATOM 690 C CA . ARG A 1 83 ? -4.022 19.841 -0.460 1.00 93.12 83 ARG A CA 1
ATOM 691 C C . ARG A 1 83 ? -2.798 20.754 -0.536 1.00 93.12 83 ARG A C 1
ATOM 693 O O . ARG A 1 83 ? -2.538 21.318 -1.594 1.00 93.12 83 ARG A O 1
ATOM 700 N N . ILE A 1 84 ? -2.028 20.859 0.548 1.00 94.12 84 ILE A N 1
ATOM 701 C CA . ILE A 1 84 ? -0.778 21.635 0.581 1.00 94.12 84 ILE A CA 1
ATOM 702 C C . ILE A 1 84 ? 0.212 21.085 -0.450 1.00 94.12 84 ILE A C 1
ATOM 704 O O . ILE A 1 84 ? 0.695 21.826 -1.300 1.00 94.12 84 ILE A O 1
ATOM 708 N N . ASN A 1 85 ? 0.448 19.773 -0.445 1.00 92.44 85 ASN A N 1
ATOM 709 C CA . ASN A 1 85 ? 1.369 19.132 -1.382 1.00 92.44 85 ASN A CA 1
ATOM 710 C C . ASN A 1 85 ? 0.912 19.268 -2.840 1.00 92.44 85 ASN A C 1
ATOM 712 O O . ASN A 1 85 ? 1.750 19.351 -3.733 1.00 92.44 85 ASN A O 1
ATOM 716 N N . GLN A 1 86 ? -0.397 19.283 -3.100 1.00 91.06 86 GLN A N 1
ATOM 717 C CA . GLN A 1 86 ? -0.931 19.557 -4.435 1.00 91.06 86 GLN A CA 1
ATOM 718 C C . GLN A 1 86 ? -0.621 20.987 -4.877 1.00 91.06 86 GLN A C 1
ATOM 720 O O . GLN A 1 86 ? -0.131 21.159 -5.989 1.00 91.06 86 GLN A O 1
ATOM 725 N N . LYS A 1 87 ? -0.814 21.986 -4.005 1.00 89.75 87 LYS A N 1
ATOM 726 C CA . LYS A 1 87 ? -0.426 23.375 -4.294 1.00 89.75 87 LYS A CA 1
ATOM 727 C C . LYS A 1 87 ? 1.068 23.484 -4.582 1.00 89.75 87 LYS A C 1
ATOM 729 O O . LYS A 1 87 ? 1.427 23.965 -5.643 1.00 89.75 87 LYS A O 1
ATOM 734 N N . VAL A 1 88 ? 1.923 22.931 -3.715 1.00 89.62 88 VAL A N 1
ATOM 735 C CA . VAL A 1 88 ? 3.383 22.921 -3.925 1.00 89.62 88 VAL A CA 1
ATOM 736 C C . VAL A 1 88 ? 3.739 22.290 -5.269 1.00 89.62 88 VAL A C 1
ATOM 738 O O . VAL A 1 88 ? 4.502 22.868 -6.028 1.00 89.62 88 VAL A O 1
ATOM 741 N N . ARG A 1 89 ? 3.146 21.141 -5.619 1.00 86.00 89 ARG A N 1
ATOM 742 C CA . ARG A 1 89 ? 3.379 20.498 -6.923 1.00 86.00 89 ARG A CA 1
ATOM 743 C C . ARG A 1 89 ? 2.942 21.365 -8.099 1.00 86.00 89 ARG A C 1
ATOM 745 O O . 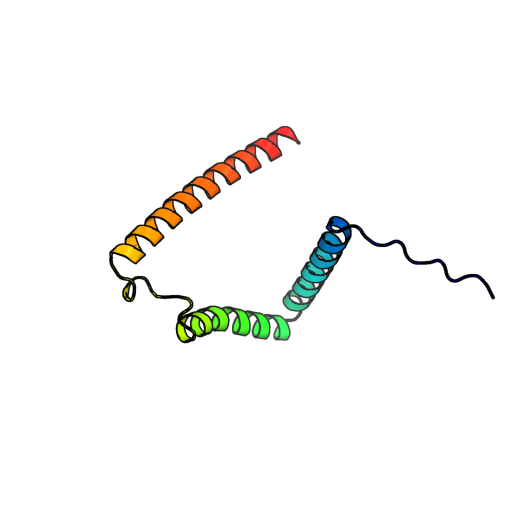ARG A 1 89 ? 3.621 21.346 -9.118 1.00 86.00 89 ARG A O 1
ATOM 752 N N . GLN A 1 90 ? 1.813 22.062 -7.995 1.00 83.75 90 GLN A N 1
ATOM 753 C CA . GLN A 1 90 ? 1.340 22.971 -9.042 1.00 83.75 90 GLN A CA 1
ATOM 754 C C . GLN A 1 90 ? 2.277 24.172 -9.183 1.00 83.75 90 GLN A C 1
ATOM 756 O O .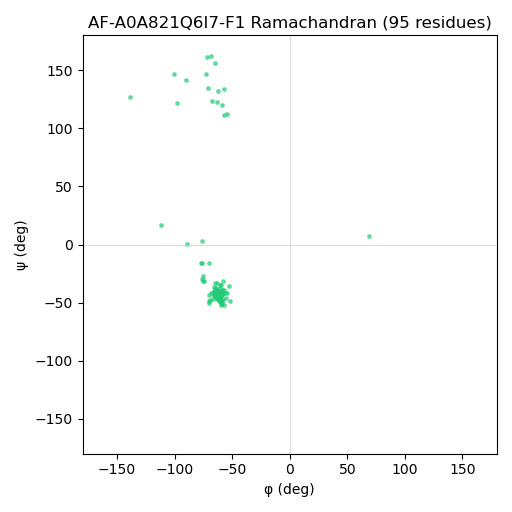 GLN A 1 90 ? 2.716 24.463 -10.289 1.00 83.75 90 GLN A O 1
ATOM 761 N N . THR A 1 91 ? 2.665 24.791 -8.068 1.00 80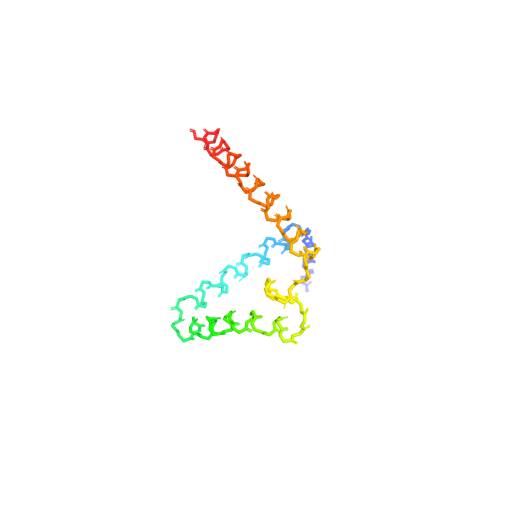.38 91 THR A N 1
ATOM 762 C CA . THR A 1 91 ? 3.619 25.904 -8.040 1.00 80.38 91 THR A CA 1
ATOM 763 C C . THR A 1 91 ? 4.981 25.495 -8.596 1.00 80.38 91 THR A C 1
ATOM 765 O O . THR A 1 91 ? 5.511 26.176 -9.463 1.00 80.38 91 THR A O 1
ATOM 768 N N . SER A 1 92 ? 5.530 24.349 -8.179 1.00 71.62 92 SER A N 1
ATOM 769 C CA . SER A 1 92 ? 6.786 23.834 -8.731 1.00 71.62 92 SER A CA 1
ATOM 770 C C . SER A 1 92 ? 6.674 23.556 -10.228 1.00 71.62 92 SER A C 1
ATOM 772 O O . SER A 1 92 ? 7.565 23.929 -10.970 1.00 71.62 92 SER A O 1
ATOM 774 N N . LYS A 1 93 ? 5.579 22.953 -10.707 1.00 72.06 93 LYS A N 1
ATOM 775 C CA . LYS A 1 93 ? 5.380 22.753 -12.152 1.00 72.06 93 LYS A CA 1
ATOM 776 C C . LYS A 1 93 ? 5.342 24.067 -12.932 1.00 72.06 93 LYS A C 1
ATOM 778 O O . LYS A 1 93 ? 5.810 24.084 -14.058 1.00 72.06 93 LYS A O 1
ATOM 783 N N . HIS A 1 94 ? 4.789 25.126 -12.345 1.00 65.50 94 HIS A N 1
ATOM 784 C CA . HIS A 1 94 ? 4.720 26.443 -12.971 1.00 65.50 94 HIS A CA 1
ATOM 785 C C . HIS A 1 94 ? 6.073 27.171 -12.995 1.00 65.50 94 HIS A C 1
ATOM 787 O O . HIS A 1 94 ? 6.332 27.899 -13.934 1.00 65.50 94 HIS A O 1
ATOM 793 N N . LEU A 1 95 ? 6.938 26.952 -11.999 1.00 60.66 95 LEU A N 1
ATOM 794 C CA . LEU A 1 95 ? 8.281 27.553 -11.916 1.00 60.66 95 LEU A CA 1
ATOM 795 C C . LEU A 1 95 ? 9.331 26.897 -12.832 1.00 60.66 95 LEU A C 1
ATOM 797 O O . LEU A 1 95 ? 10.410 27.451 -13.009 1.00 60.66 95 LEU A O 1
ATOM 801 N N . PHE A 1 96 ? 9.053 25.701 -13.352 1.00 53.94 96 PHE A N 1
ATOM 802 C CA . PHE A 1 96 ? 9.949 24.947 -14.241 1.00 53.94 96 PHE A CA 1
ATOM 803 C C . PHE A 1 96 ? 9.399 24.836 -15.680 1.00 53.94 96 PHE A C 1
ATOM 805 O O . PHE A 1 96 ? 9.850 23.976 -16.439 1.00 53.94 96 PHE A O 1
ATOM 812 N N . LEU A 1 97 ? 8.423 25.681 -16.029 1.00 46.31 97 LEU A N 1
ATOM 813 C CA . LEU A 1 97 ? 7.899 25.930 -17.377 1.00 46.31 97 LEU A CA 1
ATOM 814 C C . LEU A 1 97 ? 8.134 27.401 -17.720 1.00 46.31 97 LEU A C 1
ATOM 816 O O . LEU A 1 97 ? 8.458 27.661 -18.896 1.00 46.31 97 LEU A O 1
#

Secondary structure (DSSP, 8-state):
-----PPPPPPHHHHHHH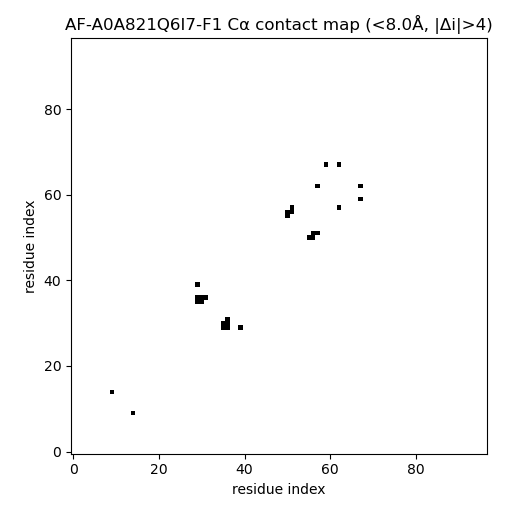HHHHHHHHHHHHHHSHHHHHHHHHHHHHHHHHHHHTTS---STTS-HHHHHHHHHHHHHHHHHHHHHHHHHHHHHHHT-

Organism: NCBI:txid345717

pLDDT: mean 89.46, std 10.89, range [46.31, 97.44]

Sequence (97 aa):
MLPSKKKRKLSKEEIALKKSIAAKARLIKIKSDPVLLAQYKKKETLKYPKKKEKGQRKCIQDMTPREQRKTREKWKKYSSNYRINQKVRQTSKHLFL